Protein AF-W1YTY7-F1 (afdb_monomer_lite)

Radius of gyration: 14.91 Å; chains: 1; bounding box: 34×25×35 Å

Sequence (83 aa):
VEWLPYGSGSLAGMKLGGTPRVEYTRDRLHRETVRSFGSMAGSNAAYELTSTYTPAGQLQSQHLNSLVYDRDYGWNDNGDLVR

Structure (mmCIF, N/CA/C/O backbone):
data_AF-W1YTY7-F1
#
_entry.id   AF-W1YTY7-F1
#
loop_
_atom_site.group_PDB
_atom_site.id
_atom_site.type_symbol
_atom_site.label_atom_id
_atom_site.label_alt_id
_atom_site.label_comp_id
_atom_site.label_asym_id
_atom_site.label_entity_id
_atom_site.label_seq_id
_atom_site.pdbx_PDB_ins_code
_atom_site.Cartn_x
_atom_site.Cartn_y
_atom_site.Cartn_z
_atom_site.occupancy
_atom_site.B_iso_or_equiv
_atom_site.auth_seq_id
_atom_site.auth_comp_id
_atom_site.auth_asym_id
_atom_site.auth_atom_id
_atom_site.pdbx_PDB_model_num
ATOM 1 N N . VAL A 1 1 ? -13.539 -4.236 19.136 1.00 93.25 1 VAL A N 1
ATOM 2 C CA . VAL A 1 1 ? -12.748 -4.008 17.904 1.00 93.25 1 VAL A CA 1
ATOM 3 C C . VAL A 1 1 ? -13.631 -4.329 16.717 1.00 93.25 1 VAL A C 1
ATOM 5 O O . VAL A 1 1 ? -14.441 -5.237 16.839 1.00 93.25 1 VAL A O 1
ATOM 8 N N . GLU A 1 2 ? -13.517 -3.582 15.629 1.00 96.75 2 GLU A N 1
ATOM 9 C CA . GLU A 1 2 ? -14.278 -3.796 14.398 1.00 96.75 2 GLU A CA 1
ATOM 10 C C . GLU A 1 2 ? -13.304 -3.866 13.219 1.00 96.75 2 GLU A C 1
ATOM 12 O O . GLU A 1 2 ? -12.444 -2.996 13.077 1.00 96.75 2 GLU A O 1
ATOM 17 N N . TRP A 1 3 ? -13.433 -4.901 12.392 1.00 96.38 3 TRP A N 1
ATOM 18 C CA . TRP A 1 3 ? -12.654 -5.082 11.170 1.00 96.38 3 TRP A CA 1
ATOM 19 C C . TRP A 1 3 ? -13.526 -4.731 9.969 1.00 96.38 3 TRP A C 1
ATOM 21 O O . TRP A 1 3 ? -14.633 -5.248 9.842 1.00 96.38 3 TRP A O 1
ATOM 31 N N . LEU A 1 4 ? -13.030 -3.858 9.094 1.00 96.50 4 LEU A N 1
ATOM 32 C CA . LEU A 1 4 ? -13.752 -3.405 7.910 1.00 96.50 4 LEU A CA 1
ATOM 33 C C . LEU A 1 4 ? -13.314 -4.258 6.715 1.00 96.50 4 LEU A C 1
ATOM 35 O O . LEU A 1 4 ? -12.137 -4.199 6.347 1.00 96.50 4 LEU A O 1
ATOM 39 N N . PRO A 1 5 ? -14.202 -5.059 6.108 1.00 95.81 5 PRO A N 1
ATOM 40 C CA . PRO A 1 5 ? -13.839 -5.916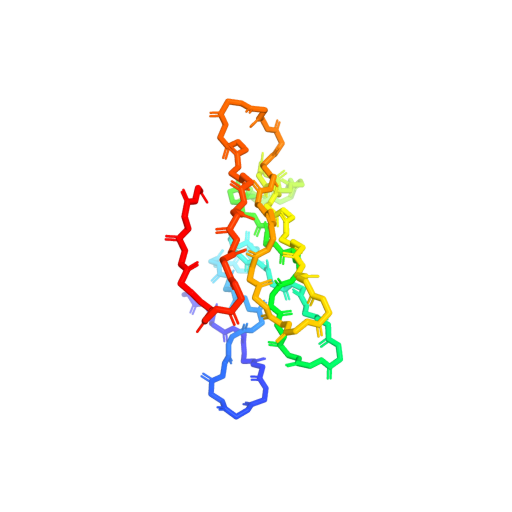 4.989 1.00 95.81 5 PRO A CA 1
ATOM 41 C C . PRO A 1 5 ? -13.661 -5.121 3.689 1.00 95.81 5 PRO A C 1
ATOM 43 O O . PRO A 1 5 ? -14.235 -4.053 3.491 1.00 95.81 5 PRO A O 1
ATOM 46 N N . TYR A 1 6 ? -12.881 -5.691 2.779 1.00 94.06 6 TYR A N 1
ATOM 47 C CA . TYR A 1 6 ? -12.703 -5.260 1.401 1.00 94.06 6 TYR A CA 1
ATOM 48 C C . TYR A 1 6 ? -12.708 -6.490 0.492 1.00 94.06 6 TYR A C 1
ATOM 50 O O . TYR A 1 6 ? -11.748 -7.262 0.475 1.00 94.06 6 TYR A O 1
ATOM 58 N N . GLY A 1 7 ? -13.789 -6.676 -0.269 1.00 90.62 7 GLY A N 1
ATOM 59 C CA . GLY A 1 7 ? -13.900 -7.761 -1.245 1.00 90.62 7 GLY A CA 1
ATOM 60 C C . GLY A 1 7 ? -13.647 -9.160 -0.662 1.00 90.62 7 GLY A C 1
ATOM 61 O O . GLY A 1 7 ? -14.048 -9.470 0.460 1.00 90.62 7 GLY A O 1
ATOM 62 N N . SER A 1 8 ? -12.986 -10.014 -1.446 1.00 84.31 8 SER A N 1
ATOM 63 C CA . SER A 1 8 ? -12.771 -11.448 -1.206 1.00 84.31 8 SER A CA 1
ATOM 64 C C . SER A 1 8 ? -11.721 -11.752 -0.125 1.00 84.31 8 SER A C 1
ATOM 66 O O . SER A 1 8 ? -10.698 -12.378 -0.396 1.00 84.31 8 SER A O 1
ATOM 68 N N . GLY A 1 9 ? -11.958 -11.300 1.107 1.00 86.44 9 GLY A N 1
ATOM 69 C CA . GLY A 1 9 ? -11.137 -11.653 2.272 1.00 86.44 9 GLY A CA 1
ATOM 70 C C . GLY A 1 9 ? -9.997 -10.685 2.598 1.00 86.44 9 GLY A C 1
ATOM 71 O O . GLY A 1 9 ? -9.145 -11.011 3.418 1.00 86.44 9 GLY A O 1
ATOM 72 N N . SER A 1 10 ? -9.974 -9.494 1.995 1.00 90.94 10 SER A N 1
ATOM 73 C CA . SER A 1 10 ? -9.051 -8.417 2.382 1.00 90.94 10 SER A CA 1
ATOM 74 C C . SER A 1 10 ? -9.719 -7.424 3.339 1.00 90.94 10 SER A C 1
ATOM 76 O O . SER A 1 10 ? -10.931 -7.457 3.539 1.00 90.94 10 SER A O 1
ATOM 78 N N . LEU A 1 11 ? -8.933 -6.528 3.942 1.00 94.88 11 LEU A N 1
ATOM 79 C CA . LEU A 1 11 ? -9.419 -5.513 4.881 1.00 94.88 11 LEU A CA 1
ATOM 80 C C . LEU A 1 11 ? -9.314 -4.104 4.296 1.00 94.88 11 LEU A C 1
ATOM 82 O O . LEU A 1 11 ? -8.259 -3.711 3.800 1.00 94.88 11 LEU A O 1
ATOM 86 N N . ALA A 1 12 ? -10.381 -3.321 4.419 1.00 96.12 12 ALA A N 1
ATOM 87 C CA . ALA A 1 12 ? -10.383 -1.875 4.20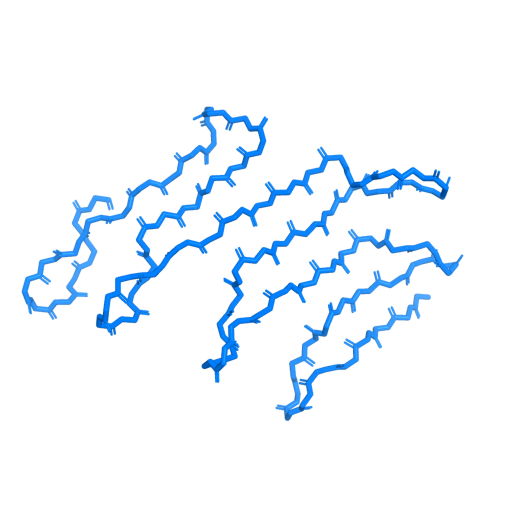9 1.00 96.12 12 ALA A CA 1
ATOM 88 C C . ALA A 1 12 ? -9.808 -1.119 5.420 1.00 96.12 12 ALA A C 1
ATOM 90 O O . ALA A 1 12 ? -9.283 -0.022 5.263 1.00 96.12 12 ALA A O 1
ATOM 91 N N . GLY A 1 13 ? -9.852 -1.709 6.620 1.00 96.56 13 GLY A N 1
ATOM 92 C CA . GLY A 1 13 ? -9.309 -1.090 7.828 1.00 96.56 13 GLY A CA 1
ATOM 93 C C . GLY A 1 13 ? -9.768 -1.756 9.121 1.00 96.56 13 GLY A C 1
ATOM 94 O O . GLY A 1 13 ? -10.367 -2.833 9.111 1.00 96.56 13 GLY A O 1
ATOM 95 N N . MET A 1 14 ? -9.493 -1.100 10.247 1.00 96.31 14 MET A N 1
ATOM 96 C CA . MET A 1 14 ? -9.970 -1.503 11.570 1.00 96.31 14 MET A CA 1
ATOM 97 C C . MET A 1 14 ? -10.212 -0.298 12.470 1.00 96.31 14 MET A C 1
ATOM 99 O O . MET A 1 14 ? -9.481 0.697 12.445 1.00 96.31 14 MET A O 1
ATOM 103 N N . LYS A 1 15 ? -11.257 -0.420 13.289 1.00 94.94 15 LYS A N 1
ATOM 104 C CA . LYS A 1 15 ? -11.661 0.559 14.291 1.00 94.94 15 LYS A CA 1
ATOM 105 C C . LYS A 1 15 ? -11.616 -0.039 15.693 1.00 94.94 15 LYS A C 1
ATOM 107 O O . LYS A 1 15 ? -11.949 -1.205 15.927 1.00 94.94 15 LYS A O 1
ATOM 112 N N . LEU A 1 16 ? -11.270 0.794 16.666 1.00 94.25 16 LEU A N 1
ATOM 113 C CA . LEU A 1 16 ? -11.400 0.493 18.088 1.00 94.25 16 LEU A CA 1
ATOM 114 C C . LEU A 1 16 ? -12.359 1.500 18.720 1.00 94.25 16 LEU A C 1
ATOM 116 O O . LEU A 1 16 ? -12.045 2.683 18.778 1.00 94.25 16 LEU A O 1
ATOM 120 N N . GLY A 1 17 ? -13.531 1.040 19.169 1.00 93.56 17 GLY A N 1
ATOM 121 C CA . GLY A 1 17 ? -14.550 1.925 19.750 1.00 93.56 17 GLY A CA 1
ATOM 122 C C . GLY A 1 17 ? -14.990 3.030 18.782 1.00 93.56 17 GLY A C 1
ATOM 123 O O . GLY A 1 17 ? -15.041 4.191 19.163 1.00 93.56 17 GLY A O 1
ATOM 124 N N . GLY A 1 18 ? -15.189 2.691 17.503 1.00 91.88 18 GLY A N 1
ATOM 125 C CA . GLY A 1 18 ? -15.532 3.651 16.446 1.00 91.88 18 GLY A CA 1
ATOM 126 C C . GLY A 1 18 ? -14.366 4.505 15.929 1.00 91.88 18 GLY A C 1
ATOM 127 O O . GLY A 1 18 ? -14.490 5.096 14.861 1.00 91.88 18 GLY A O 1
ATOM 128 N N . THR A 1 19 ? -13.218 4.525 16.614 1.00 92.19 19 THR A N 1
ATOM 129 C CA . THR A 1 19 ? -12.029 5.282 16.188 1.00 92.19 19 THR A CA 1
ATOM 130 C C . THR A 1 19 ? -11.216 4.486 15.163 1.00 92.19 19 THR A C 1
ATOM 132 O O . THR A 1 19 ? -10.793 3.373 15.502 1.00 92.19 19 THR A O 1
ATOM 135 N N . PRO A 1 20 ? -10.954 5.014 13.952 1.00 92.44 20 PRO A N 1
ATOM 136 C CA . PRO A 1 20 ? -10.041 4.392 12.993 1.00 92.44 20 PRO A CA 1
ATOM 137 C C . PRO A 1 20 ? -8.644 4.209 13.585 1.00 92.44 20 PRO A C 1
ATOM 139 O O . PRO A 1 20 ? -8.087 5.117 14.197 1.00 92.44 20 PRO A O 1
ATOM 142 N N . ARG A 1 21 ? -8.071 3.015 13.434 1.00 94.81 21 ARG A N 1
ATOM 143 C CA . ARG A 1 21 ? -6.683 2.725 13.837 1.00 94.81 21 ARG A CA 1
ATOM 144 C C . ARG A 1 21 ? -5.797 2.403 12.651 1.00 94.81 21 ARG A C 1
ATOM 146 O O . ARG A 1 21 ? -4.608 2.709 12.699 1.00 94.81 21 ARG A O 1
ATOM 153 N N . VAL A 1 22 ? -6.385 1.806 11.620 1.00 95.75 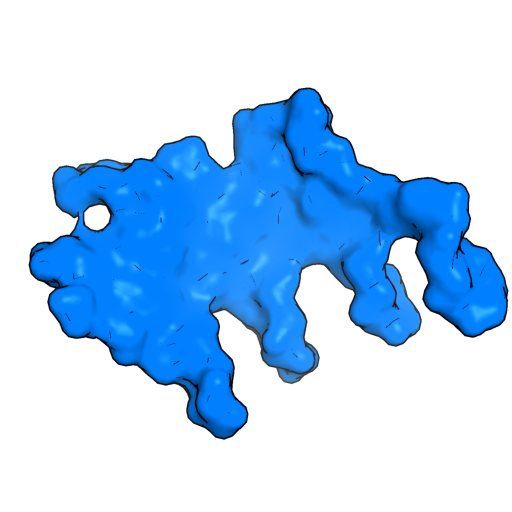22 VAL A N 1
ATOM 154 C CA . VAL A 1 22 ? -5.751 1.588 10.327 1.00 95.75 22 VAL A CA 1
ATOM 155 C C . VAL A 1 22 ? -6.795 1.701 9.227 1.00 95.75 22 VAL A C 1
ATOM 157 O O . VAL A 1 22 ? -7.894 1.156 9.353 1.00 95.75 22 VAL A O 1
ATOM 160 N N . GLU A 1 23 ? -6.437 2.394 8.157 1.00 96.69 23 GLU A N 1
ATOM 161 C CA . GLU A 1 23 ? -7.235 2.544 6.944 1.00 96.69 23 GLU A CA 1
ATOM 162 C C . GLU A 1 23 ? -6.340 2.293 5.732 1.00 96.69 23 GLU A C 1
ATOM 164 O O . GLU A 1 23 ? -5.184 2.719 5.712 1.00 96.69 23 GLU A O 1
ATOM 169 N N . TYR A 1 24 ? -6.870 1.572 4.744 1.00 96.81 24 TYR A N 1
ATOM 170 C CA . TYR A 1 24 ? -6.152 1.187 3.534 1.00 96.81 24 TYR A CA 1
ATOM 171 C C . TYR A 1 24 ? -6.837 1.761 2.298 1.00 96.81 24 TYR A C 1
ATOM 173 O O . TYR A 1 24 ? -7.978 1.406 1.992 1.00 96.81 24 TYR A O 1
ATOM 181 N N . THR A 1 25 ? -6.102 2.552 1.527 1.00 96.81 25 THR A N 1
ATOM 182 C CA . THR A 1 25 ? -6.486 2.954 0.172 1.00 96.81 25 THR A CA 1
ATOM 183 C C . THR A 1 25 ? -5.845 2.002 -0.824 1.00 96.81 25 THR A C 1
ATOM 185 O O . THR A 1 25 ? -4.694 1.593 -0.659 1.00 96.81 25 THR A O 1
ATOM 188 N N . ARG A 1 26 ? -6.594 1.628 -1.863 1.00 96.12 26 ARG A N 1
ATOM 189 C CA . ARG A 1 26 ? -6.124 0.716 -2.906 1.00 96.12 26 ARG A CA 1
ATOM 190 C C . ARG A 1 26 ? -6.359 1.277 -4.294 1.00 96.12 26 ARG A C 1
ATOM 192 O O . ARG A 1 26 ? -7.312 2.020 -4.516 1.00 96.12 26 ARG A O 1
ATOM 199 N N . ASP A 1 27 ? -5.507 0.875 -5.226 1.00 94.38 27 ASP A N 1
ATOM 200 C CA . ASP A 1 27 ? -5.718 1.143 -6.642 1.00 94.38 27 ASP A CA 1
ATOM 201 C C . ASP A 1 27 ? -6.740 0.179 -7.276 1.00 94.38 27 ASP A C 1
ATOM 203 O O . ASP A 1 27 ? -7.277 -0.735 -6.646 1.00 94.38 27 ASP A O 1
ATOM 207 N N . ARG A 1 28 ? -6.995 0.372 -8.574 1.00 92.81 28 ARG A N 1
ATOM 208 C CA . ARG A 1 28 ? -7.879 -0.482 -9.389 1.00 92.81 28 ARG A CA 1
ATOM 209 C C . ARG A 1 28 ? -7.427 -1.942 -9.512 1.00 92.81 28 ARG A C 1
ATOM 211 O O . ARG A 1 28 ? -8.202 -2.761 -9.985 1.00 92.81 28 ARG A O 1
ATOM 218 N N . LEU A 1 29 ? -6.181 -2.252 -9.152 1.00 93.50 29 LEU A N 1
ATOM 219 C CA . LEU A 1 29 ? -5.639 -3.611 -9.117 1.00 93.50 29 LEU A CA 1
ATOM 220 C C . LEU A 1 29 ? -5.658 -4.189 -7.693 1.00 93.50 29 LEU A C 1
ATOM 222 O O . LEU A 1 29 ? -5.054 -5.229 -7.449 1.00 93.50 29 LEU A O 1
ATOM 226 N N . HIS A 1 30 ? -6.352 -3.531 -6.759 1.00 93.06 30 HIS A N 1
ATOM 227 C CA . HIS A 1 30 ? -6.477 -3.930 -5.357 1.00 93.06 30 HIS A CA 1
ATOM 228 C C . HIS A 1 30 ? -5.151 -3.928 -4.576 1.00 93.06 30 HIS A C 1
ATOM 230 O O . HIS A 1 30 ? -5.055 -4.557 -3.519 1.00 93.06 30 HIS A O 1
ATOM 236 N N . ARG A 1 31 ? -4.140 -3.191 -5.046 1.00 94.81 31 ARG A N 1
ATOM 237 C CA . ARG A 1 31 ? -2.859 -3.015 -4.345 1.00 94.81 31 ARG A CA 1
ATOM 238 C C . ARG A 1 31 ? -2.942 -1.818 -3.407 1.00 94.81 31 ARG A C 1
ATOM 240 O O . ARG A 1 31 ? -3.548 -0.812 -3.762 1.00 94.81 31 ARG A O 1
ATOM 247 N N . GLU A 1 32 ? -2.356 -1.929 -2.218 1.00 96.88 32 GLU A N 1
ATOM 248 C CA . GLU A 1 32 ? -2.324 -0.849 -1.222 1.00 96.88 32 GLU A CA 1
ATOM 249 C C . GLU A 1 32 ? -1.493 0.329 -1.733 1.00 96.88 32 GLU A C 1
ATOM 251 O O . GLU A 1 32 ? -0.305 0.176 -1.971 1.00 96.88 32 GLU A O 1
ATOM 256 N N . THR A 1 33 ? -2.092 1.507 -1.869 1.00 97.62 33 THR A N 1
ATOM 257 C CA . THR A 1 33 ? -1.376 2.730 -2.267 1.00 97.62 33 THR A CA 1
ATOM 258 C C . THR A 1 33 ? -1.154 3.677 -1.102 1.00 97.62 33 THR A C 1
ATOM 260 O O . THR A 1 33 ? -0.164 4.401 -1.095 1.00 97.62 33 THR A O 1
ATOM 263 N N . VAL A 1 34 ? -2.042 3.659 -0.106 1.00 97.50 34 VAL A N 1
ATOM 264 C CA . VAL A 1 34 ? -1.893 4.442 1.123 1.00 97.50 34 VAL A CA 1
ATOM 265 C C . VAL A 1 34 ? -2.347 3.613 2.314 1.00 97.50 34 VAL A C 1
ATOM 267 O O . VAL A 1 34 ? -3.374 2.931 2.250 1.00 97.50 34 VAL A O 1
ATOM 270 N N . ARG A 1 35 ? -1.611 3.717 3.418 1.00 96.69 35 ARG A N 1
ATOM 271 C CA . ARG A 1 35 ? -2.030 3.235 4.731 1.00 96.69 35 ARG A CA 1
ATOM 272 C C . ARG A 1 35 ? -1.913 4.341 5.760 1.00 96.69 35 ARG A C 1
ATOM 274 O O . ARG A 1 35 ? -0.811 4.799 6.055 1.00 96.69 35 ARG A O 1
ATOM 281 N N . SER A 1 36 ? -3.036 4.686 6.371 1.00 95.06 36 SER A N 1
ATOM 282 C CA . SER A 1 36 ? -3.104 5.686 7.436 1.00 95.06 36 SER A CA 1
ATOM 283 C C . SER A 1 36 ? -3.279 4.986 8.782 1.00 95.06 36 SER A C 1
ATOM 285 O O . SER A 1 36 ? -4.127 4.103 8.912 1.00 95.06 36 SER A O 1
ATOM 287 N N . PHE A 1 37 ? -2.465 5.328 9.786 1.00 94.31 37 PHE A N 1
ATOM 288 C CA . PHE A 1 37 ? -2.513 4.687 11.105 1.00 94.31 37 PHE A CA 1
ATOM 289 C C . PHE A 1 37 ? -2.041 5.594 12.250 1.00 94.31 37 PHE A C 1
ATOM 291 O O . PHE A 1 37 ? -1.546 6.705 12.056 1.00 94.31 37 PHE A O 1
ATOM 298 N N . GLY A 1 38 ? -2.247 5.122 13.483 1.00 90.88 38 GLY A N 1
ATOM 299 C CA . GLY A 1 38 ? -1.860 5.850 14.697 1.00 90.88 38 GLY A CA 1
ATOM 300 C C . GLY A 1 38 ? -2.794 7.007 15.072 1.00 90.88 38 GLY A C 1
ATOM 301 O O . GLY A 1 38 ? -2.441 7.805 15.933 1.00 90.88 38 GLY A O 1
ATOM 302 N N . SER A 1 39 ? -3.981 7.100 14.457 1.00 86.25 39 SER A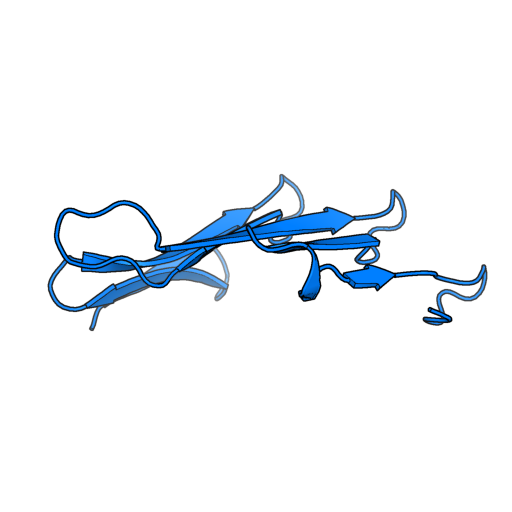 N 1
ATOM 303 C CA . SER A 1 39 ? -5.009 8.082 14.833 1.00 86.25 39 SER A CA 1
ATOM 304 C C . SER A 1 39 ? -5.538 7.831 16.257 1.00 86.25 39 SER A C 1
ATOM 306 O O . SER A 1 39 ? -5.661 6.685 16.717 1.00 86.25 39 SER A O 1
ATOM 308 N N . MET A 1 40 ? -5.839 8.924 16.960 1.00 86.38 40 MET A N 1
ATOM 309 C CA . MET A 1 40 ? -6.608 8.962 18.202 1.00 86.38 40 MET A CA 1
ATOM 3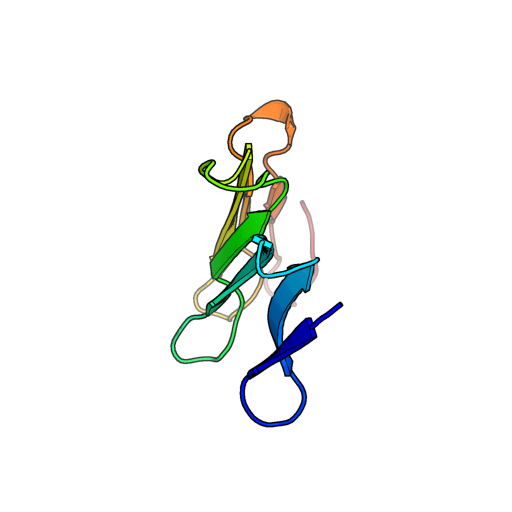10 C C . MET A 1 40 ? -8.036 9.445 17.917 1.00 86.38 40 MET A C 1
ATOM 312 O O . MET A 1 40 ? -8.333 9.983 16.853 1.00 86.38 40 MET A O 1
ATOM 316 N N . ALA A 1 41 ? -8.944 9.257 18.876 1.00 86.50 41 ALA A N 1
ATOM 317 C CA . ALA A 1 41 ? -10.336 9.668 18.712 1.00 86.50 41 ALA A CA 1
ATOM 318 C C . ALA A 1 41 ? -10.423 11.171 18.387 1.00 86.50 41 ALA A C 1
ATOM 320 O O . ALA A 1 41 ? -9.991 12.003 19.181 1.00 86.50 41 ALA A O 1
ATOM 321 N N . GLY A 1 42 ? -10.970 11.501 17.214 1.00 81.94 42 GLY A N 1
ATOM 322 C CA . GLY A 1 42 ? -11.112 12.882 16.746 1.00 81.94 42 GLY A CA 1
ATOM 323 C C . GLY A 1 42 ? -9.847 13.516 16.155 1.00 81.94 42 GLY A C 1
ATOM 324 O O . GLY A 1 42 ? -9.855 14.722 15.923 1.00 81.94 42 GLY A O 1
ATOM 325 N N . SER A 1 43 ? -8.775 12.752 15.904 1.00 84.69 43 SER A N 1
ATOM 326 C CA . SER A 1 43 ? -7.546 13.264 15.284 1.00 84.69 43 SER A CA 1
ATOM 327 C C . SER A 1 43 ? -7.324 12.717 13.874 1.00 84.69 43 SER A C 1
ATOM 329 O O . SER A 1 43 ? -7.714 11.593 13.549 1.00 84.69 43 SER A O 1
ATOM 331 N N . ASN A 1 44 ? -6.577 13.472 13.067 1.00 84.88 44 ASN A N 1
ATOM 332 C CA . ASN A 1 44 ? -5.981 12.948 11.838 1.00 84.88 44 ASN A CA 1
ATOM 333 C C . ASN A 1 44 ? -5.020 11.785 12.152 1.00 84.88 44 ASN A C 1
ATOM 335 O O . ASN A 1 44 ? -4.610 11.583 13.304 1.00 84.88 44 ASN A O 1
ATOM 339 N N . ALA A 1 45 ? -4.668 11.012 11.124 1.00 89.31 45 ALA A N 1
ATOM 340 C CA . ALA A 1 45 ? -3.675 9.954 11.243 1.00 89.31 45 ALA A CA 1
ATOM 341 C C . ALA A 1 45 ? -2.297 10.534 11.590 1.00 89.31 45 ALA A C 1
ATOM 343 O O . ALA A 1 45 ? -1.869 11.535 11.019 1.00 89.31 45 ALA A O 1
ATOM 344 N N . ALA A 1 46 ? -1.605 9.891 12.532 1.00 90.88 46 ALA A N 1
ATOM 345 C CA . ALA A 1 46 ? -0.247 10.272 12.910 1.00 90.88 46 ALA A CA 1
ATOM 346 C C . ALA A 1 46 ? 0.779 9.835 11.857 1.00 90.88 46 ALA A C 1
ATOM 348 O O . ALA A 1 46 ? 1.843 10.438 11.741 1.00 90.88 46 ALA A O 1
ATOM 349 N N . TYR A 1 47 ? 0.449 8.793 11.096 1.00 91.38 47 TYR A N 1
ATOM 350 C CA . TYR A 1 47 ? 1.308 8.198 10.090 1.00 91.38 47 TYR A CA 1
ATOM 351 C C . TYR A 1 47 ? 0.519 7.905 8.824 1.00 91.38 47 TYR A C 1
ATOM 353 O O . TYR A 1 47 ? -0.582 7.354 8.883 1.00 91.3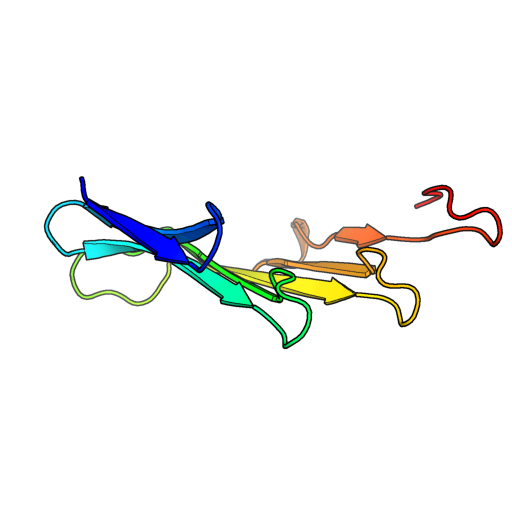8 47 TYR A O 1
ATOM 361 N N . GLU A 1 48 ? 1.126 8.233 7.690 1.00 94.44 48 GLU A N 1
ATOM 362 C CA . GLU A 1 48 ? 0.640 7.889 6.363 1.00 94.44 48 GLU A CA 1
ATOM 363 C C . GLU A 1 48 ? 1.793 7.271 5.576 1.00 94.44 48 GLU A C 1
ATOM 365 O O . GLU A 1 48 ? 2.821 7.913 5.364 1.00 94.44 48 GLU A O 1
ATOM 370 N N . LEU A 1 49 ? 1.638 6.001 5.208 1.00 96.38 49 LEU A N 1
ATOM 371 C CA . LEU A 1 49 ? 2.572 5.273 4.362 1.00 96.38 49 LEU A CA 1
ATOM 372 C C . LEU A 1 49 ? 2.029 5.272 2.937 1.00 96.38 49 LEU A C 1
ATOM 374 O O . LEU A 1 49 ? 1.006 4.639 2.678 1.00 96.38 49 LEU A O 1
ATOM 378 N N . THR A 1 50 ? 2.722 5.938 2.023 1.00 97.06 50 THR A N 1
ATOM 379 C CA . THR A 1 50 ? 2.414 5.903 0.591 1.00 97.06 50 THR A CA 1
ATOM 380 C C . THR A 1 50 ? 3.260 4.833 -0.078 1.00 97.06 50 THR A C 1
ATOM 382 O O . THR A 1 50 ? 4.478 4.829 0.069 1.00 97.06 50 THR A O 1
ATOM 385 N N . SER A 1 51 ? 2.623 3.930 -0.819 1.00 98.00 51 SER A N 1
ATOM 386 C CA . SER A 1 51 ? 3.295 2.900 -1.612 1.00 98.00 51 SER A CA 1
ATOM 387 C C . SER A 1 51 ? 3.115 3.178 -3.101 1.00 98.00 51 SER A C 1
ATOM 389 O O . SER A 1 51 ? 1.998 3.407 -3.572 1.00 98.00 51 SER A O 1
ATOM 391 N N . THR A 1 52 ? 4.208 3.124 -3.855 1.00 97.75 52 THR A N 1
ATOM 392 C CA . THR A 1 52 ? 4.185 3.207 -5.319 1.00 97.75 52 THR A CA 1
ATOM 393 C C . THR A 1 52 ? 4.617 1.884 -5.932 1.00 97.75 52 THR A C 1
ATOM 395 O O . THR A 1 52 ? 5.325 1.094 -5.307 1.00 97.75 52 THR A O 1
ATOM 398 N N . TYR A 1 53 ? 4.177 1.623 -7.161 1.00 98.06 53 TYR A N 1
ATOM 399 C CA . TYR A 1 53 ? 4.460 0.376 -7.861 1.00 98.06 53 TYR A CA 1
ATOM 400 C C . TYR A 1 53 ? 4.998 0.651 -9.255 1.00 98.06 53 TYR A C 1
ATOM 402 O O . TYR A 1 53 ? 4.522 1.554 -9.946 1.00 98.06 53 TYR A O 1
ATOM 410 N N . THR A 1 54 ? 5.923 -0.197 -9.694 1.00 95.50 54 THR A N 1
ATOM 411 C CA . THR A 1 54 ? 6.395 -0.216 -11.075 1.00 95.50 54 THR A CA 1
ATOM 412 C C . THR A 1 54 ? 5.249 -0.601 -12.025 1.00 95.50 54 THR A C 1
ATOM 414 O O . THR A 1 54 ? 4.252 -1.205 -11.602 1.00 95.50 54 THR A O 1
ATOM 417 N N . PRO A 1 55 ? 5.379 -0.330 -13.338 1.00 93.06 55 PRO A N 1
ATOM 418 C CA . PRO A 1 55 ? 4.419 -0.809 -14.334 1.00 93.06 55 PRO A CA 1
ATOM 419 C C . PRO A 1 55 ? 4.256 -2.337 -14.345 1.00 93.06 55 PRO A C 1
ATOM 421 O O . PRO A 1 55 ? 3.154 -2.826 -14.580 1.00 93.06 55 PRO A O 1
ATOM 424 N N . ALA A 1 56 ? 5.325 -3.080 -14.032 1.00 93.50 56 ALA A N 1
ATOM 425 C CA . ALA A 1 56 ? 5.305 -4.539 -13.884 1.00 93.50 56 ALA A CA 1
ATOM 426 C C . ALA A 1 56 ? 4.606 -5.009 -12.591 1.00 93.50 56 ALA A C 1
ATOM 428 O O . ALA A 1 56 ? 4.367 -6.197 -12.399 1.00 93.50 56 ALA A O 1
ATOM 429 N N . GLY A 1 57 ? 4.252 -4.077 -11.706 1.00 94.62 57 GLY A N 1
ATOM 430 C CA . GLY A 1 57 ? 3.482 -4.322 -10.495 1.00 94.62 57 GLY A CA 1
ATOM 431 C C . GLY A 1 57 ? 4.296 -4.642 -9.250 1.00 94.62 57 GLY A C 1
ATOM 432 O O . GLY A 1 57 ? 3.707 -4.970 -8.222 1.00 94.62 57 GLY A O 1
ATOM 433 N N . GLN A 1 58 ? 5.615 -4.490 -9.315 1.00 96.62 58 GLN A N 1
ATOM 434 C CA . GLN A 1 58 ? 6.498 -4.633 -8.163 1.00 96.62 58 GLN A CA 1
ATOM 435 C C . GLN A 1 58 ? 6.460 -3.370 -7.299 1.00 96.62 58 GLN A C 1
ATOM 437 O O . GLN A 1 58 ? 6.274 -2.268 -7.814 1.00 96.62 58 GLN A O 1
ATOM 442 N N . LEU A 1 59 ? 6.632 -3.519 -5.986 1.00 97.69 59 LEU A N 1
ATOM 443 C CA . LEU A 1 59 ? 6.714 -2.384 -5.065 1.00 97.69 59 LEU A CA 1
ATOM 444 C C . LEU A 1 59 ? 7.941 -1.536 -5.420 1.00 97.69 59 LEU A C 1
ATOM 446 O O . LEU A 1 59 ? 9.044 -2.066 -5.471 1.00 97.69 59 LEU A O 1
ATOM 450 N N . GLN A 1 60 ? 7.751 -0.249 -5.694 1.00 97.75 60 GLN A N 1
ATOM 451 C CA . GLN A 1 60 ? 8.813 0.662 -6.123 1.00 97.75 60 GLN A CA 1
ATOM 452 C C . GLN A 1 60 ? 9.292 1.547 -4.979 1.00 97.75 60 GLN A C 1
ATOM 454 O O . GLN A 1 60 ? 10.493 1.720 -4.805 1.00 97.75 60 GLN A O 1
ATOM 459 N N . SER A 1 61 ? 8.372 2.095 -4.190 1.00 97.19 61 SER A N 1
ATOM 460 C CA . SER A 1 61 ? 8.735 2.859 -3.005 1.00 97.19 61 SER A CA 1
ATOM 461 C C . SER A 1 61 ? 7.696 2.738 -1.906 1.00 97.19 61 SER A C 1
ATOM 463 O O . SER A 1 61 ? 6.521 2.469 -2.167 1.00 97.19 61 SER A O 1
ATOM 465 N N . GLN A 1 62 ? 8.148 2.953 -0.679 1.00 97.31 62 GLN A N 1
ATOM 466 C CA . GLN A 1 62 ? 7.321 3.181 0.489 1.00 97.31 62 GLN A CA 1
ATOM 467 C C . GLN A 1 62 ? 7.842 4.405 1.215 1.00 97.31 62 GLN A C 1
ATOM 469 O O . GLN A 1 62 ? 8.949 4.373 1.751 1.00 97.31 62 GLN A O 1
ATOM 474 N N . HIS A 1 63 ? 7.049 5.469 1.225 1.00 96.00 63 HIS A N 1
ATOM 475 C CA . HIS A 1 63 ? 7.401 6.715 1.890 1.00 96.00 63 HIS A CA 1
ATOM 476 C C . HIS A 1 63 ? 6.467 6.940 3.063 1.00 96.00 63 HIS A C 1
ATOM 478 O O . HIS A 1 63 ? 5.241 6.914 2.918 1.00 96.00 63 HIS A O 1
ATOM 484 N N . LEU A 1 64 ? 7.060 7.116 4.236 1.00 92.31 64 LEU A N 1
ATOM 485 C CA . LEU A 1 64 ? 6.338 7.519 5.433 1.00 92.31 64 LEU A CA 1
ATOM 486 C C . LEU A 1 64 ? 6.391 9.048 5.504 1.00 92.31 64 LEU A C 1
ATOM 488 O O . LEU A 1 64 ? 7.234 9.683 4.877 1.00 92.31 64 LEU A O 1
ATOM 492 N N . ASN A 1 65 ? 5.579 9.674 6.347 1.00 84.38 65 ASN A N 1
ATOM 493 C CA . ASN A 1 65 ? 5.728 11.094 6.694 1.00 84.38 65 ASN A CA 1
ATOM 494 C C . ASN A 1 65 ? 7.056 11.438 7.428 1.00 84.38 65 ASN A C 1
ATOM 496 O O . ASN A 1 65 ? 7.148 12.449 8.124 1.00 84.38 65 ASN A O 1
ATOM 500 N N . SER A 1 66 ? 8.090 10.604 7.279 1.00 81.81 66 SER A N 1
ATOM 501 C CA . SER A 1 66 ? 9.450 10.778 7.764 1.00 81.81 66 SER A CA 1
ATOM 502 C C . SER A 1 66 ? 10.443 10.102 6.811 1.00 81.81 66 SER A C 1
ATOM 504 O O . SER A 1 66 ? 10.472 8.875 6.710 1.00 81.81 66 SER A O 1
ATOM 506 N N . LEU A 1 67 ? 11.316 10.909 6.200 1.00 84.44 67 LEU A N 1
ATOM 507 C CA . LEU A 1 67 ? 12.282 10.474 5.178 1.00 84.44 67 LEU A CA 1
ATOM 508 C C . LEU A 1 67 ? 13.252 9.378 5.650 1.00 84.44 67 LEU A C 1
ATOM 510 O O . LEU A 1 67 ? 13.819 8.652 4.842 1.00 84.44 67 LEU A O 1
ATOM 514 N N . VAL A 1 68 ? 13.476 9.244 6.962 1.00 91.75 68 VAL A N 1
ATOM 515 C CA . VAL A 1 68 ? 14.408 8.235 7.504 1.00 91.75 68 VAL A CA 1
ATOM 516 C C . VAL A 1 68 ? 13.886 6.806 7.359 1.00 91.75 68 VAL A C 1
ATOM 518 O O . VAL A 1 68 ? 14.660 5.859 7.480 1.00 91.75 68 VAL A O 1
ATOM 521 N N . TYR A 1 69 ? 12.582 6.652 7.130 1.00 90.38 69 TYR A N 1
ATOM 522 C CA . TYR A 1 69 ? 11.932 5.363 6.918 1.00 90.38 69 TYR A CA 1
ATOM 523 C C . TYR A 1 69 ? 11.557 5.125 5.459 1.00 90.38 69 TYR A C 1
ATOM 525 O O . TYR A 1 69 ? 10.945 4.096 5.169 1.00 90.38 69 TYR A O 1
ATOM 533 N N . ASP A 1 70 ? 11.925 6.032 4.556 1.00 93.69 70 ASP A N 1
ATOM 534 C CA . ASP A 1 70 ? 11.673 5.850 3.137 1.00 93.69 70 ASP A CA 1
ATOM 535 C C . ASP A 1 70 ? 12.452 4.639 2.622 1.00 93.69 70 ASP A C 1
ATOM 537 O O . ASP A 1 70 ? 13.624 4.410 2.946 1.00 93.69 70 ASP A O 1
ATOM 541 N N . ARG A 1 71 ? 11.766 3.819 1.835 1.00 95.38 71 ARG A N 1
ATOM 542 C CA . ARG A 1 71 ? 12.323 2.628 1.204 1.00 95.38 71 ARG A CA 1
ATOM 543 C C . ARG A 1 71 ? 12.070 2.731 -0.281 1.00 95.38 71 ARG A C 1
ATOM 545 O O . ARG A 1 71 ? 10.920 2.692 -0.700 1.00 95.38 71 ARG A O 1
ATOM 552 N N . ASP A 1 72 ? 13.138 2.816 -1.057 1.00 96.62 72 ASP A N 1
ATOM 553 C CA . ASP A 1 72 ? 13.079 2.710 -2.509 1.00 96.62 72 ASP A CA 1
ATOM 554 C C . ASP A 1 72 ? 13.639 1.355 -2.920 1.00 96.62 72 ASP A C 1
ATOM 556 O O . ASP A 1 72 ? 14.704 0.953 -2.449 1.00 96.62 72 ASP A O 1
ATOM 560 N N . TYR A 1 73 ? 12.911 0.670 -3.794 1.00 97.81 73 TYR A N 1
ATOM 561 C CA . TYR A 1 73 ? 13.191 -0.700 -4.184 1.00 97.81 73 TYR A CA 1
ATOM 562 C C . TYR A 1 73 ? 13.672 -0.769 -5.630 1.00 97.81 73 TYR A C 1
ATOM 564 O O . TYR A 1 73 ? 13.032 -0.245 -6.547 1.00 97.81 73 TYR A O 1
ATOM 572 N N . GLY A 1 74 ? 14.803 -1.440 -5.833 1.00 97.69 74 GLY A N 1
ATOM 573 C CA . GLY A 1 74 ? 15.350 -1.737 -7.153 1.00 97.69 74 GLY A CA 1
ATOM 574 C C . GLY A 1 74 ? 15.080 -3.183 -7.543 1.00 97.69 74 GLY A C 1
ATOM 575 O O . GLY A 1 74 ? 15.311 -4.084 -6.741 1.00 97.69 74 GLY A O 1
ATOM 576 N N . TRP A 1 75 ? 14.659 -3.412 -8.784 1.00 97.81 75 TRP A N 1
ATOM 577 C CA . TRP A 1 75 ? 14.422 -4.748 -9.337 1.00 97.81 75 TRP A CA 1
ATOM 578 C C . TRP A 1 75 ? 15.295 -4.957 -10.573 1.00 97.81 75 TRP A C 1
ATOM 580 O O . TRP A 1 75 ? 15.465 -4.024 -11.359 1.00 97.81 75 TRP A O 1
ATOM 590 N N . ASN A 1 76 ? 15.868 -6.149 -10.740 1.00 95.75 76 ASN A N 1
ATOM 591 C CA . ASN A 1 76 ? 16.553 -6.518 -11.982 1.00 95.75 76 ASN A CA 1
ATOM 592 C C . ASN A 1 76 ? 15.550 -7.052 -13.028 1.00 95.75 76 ASN A C 1
ATOM 594 O O . ASN A 1 76 ? 14.375 -7.268 -12.728 1.00 95.75 76 ASN A O 1
ATOM 598 N N . ASP A 1 77 ? 16.027 -7.317 -14.245 1.00 95.75 77 ASP A N 1
ATOM 599 C CA . ASP A 1 77 ? 15.189 -7.813 -15.350 1.00 95.75 77 ASP A CA 1
ATOM 600 C C . ASP A 1 77 ? 14.593 -9.209 -15.097 1.00 95.75 77 ASP A C 1
ATOM 602 O O . ASP A 1 77 ? 13.554 -9.552 -15.660 1.00 95.75 77 ASP A O 1
ATOM 606 N N . ASN A 1 78 ? 15.216 -10.007 -14.223 1.00 96.06 78 ASN A N 1
ATOM 607 C CA . ASN A 1 78 ? 14.688 -11.308 -13.801 1.00 96.06 78 ASN A CA 1
ATOM 608 C C . ASN A 1 78 ? 13.566 -11.174 -12.757 1.00 96.06 78 ASN A C 1
ATOM 610 O O . ASN A 1 78 ? 12.904 -12.159 -12.434 1.00 96.06 78 ASN A O 1
ATOM 614 N N . GLY A 1 79 ? 13.342 -9.966 -12.235 1.00 95.12 79 GLY A N 1
ATOM 615 C CA . GLY A 1 79 ? 12.361 -9.676 -11.200 1.00 95.12 79 GLY A CA 1
ATOM 616 C C . GLY A 1 79 ? 12.877 -9.847 -9.770 1.00 95.12 79 GLY A C 1
ATOM 617 O O . GLY A 1 79 ? 12.069 -9.790 -8.843 1.00 95.12 79 GLY A O 1
ATOM 618 N N . ASP A 1 80 ? 14.185 -10.019 -9.569 1.00 97.06 80 ASP A N 1
ATOM 619 C CA . ASP A 1 80 ? 14.786 -10.107 -8.238 1.00 97.06 80 ASP A CA 1
ATOM 620 C C . ASP A 1 80 ? 14.955 -8.716 -7.621 1.00 97.06 80 ASP A C 1
ATOM 622 O O . ASP A 1 80 ? 15.316 -7.753 -8.307 1.00 97.06 80 ASP A O 1
ATOM 626 N N . LEU A 1 81 ? 14.748 -8.620 -6.305 1.00 97.06 81 LEU A N 1
ATOM 627 C CA . LEU A 1 81 ? 15.019 -7.403 -5.547 1.00 97.06 81 LEU A CA 1
ATOM 628 C C . LEU A 1 81 ? 16.531 -7.216 -5.374 1.00 97.06 81 LEU A C 1
ATOM 630 O O . LEU A 1 81 ? 17.211 -8.093 -4.844 1.00 97.06 81 LEU A O 1
ATOM 634 N N . VAL A 1 82 ? 17.049 -6.057 -5.777 1.00 97.31 82 VAL A N 1
ATOM 635 C CA . VAL A 1 82 ? 18.488 -5.741 -5.759 1.00 97.31 82 VAL A CA 1
ATOM 636 C C . VAL A 1 82 ? 18.859 -4.527 -4.906 1.00 97.31 82 VAL A C 1
ATOM 638 O O . VAL A 1 82 ? 20.046 -4.305 -4.659 1.00 97.31 82 VAL A O 1
ATOM 641 N N . ARG A 1 83 ? 17.884 -3.733 -4.457 1.00 92.19 83 ARG A N 1
ATOM 642 C CA . ARG A 1 83 ? 18.101 -2.564 -3.596 1.00 92.19 83 ARG A CA 1
ATOM 643 C C . ARG A 1 83 ? 16.875 -2.291 -2.748 1.00 92.19 83 ARG A C 1
ATOM 645 O O . ARG A 1 83 ? 15.777 -2.434 -3.322 1.00 92.19 83 ARG A O 1
#

Secondary structure (DSSP, 8-state):
-EEEEETTTEEEEEEETTEEEEEEEE-TTS-EEEEEE-PPTT---SEEEEEEE-TTS-EEEEEESSGGG-EE--B-TTS-B--

Organism: NCBI:txid408170

pLDDT: mean 93.69, std 4.11, range [81.81, 98.06]

Foldseek 3Di:
DDFADDPPGHTQADDDPNHTAWGFDADPVRDTQKIFHDDDVPDGGPKIWGWDADPVGHTAWIDIVDNVPIDGWDADPVGDTDD